Protein AF-A0A9W7YHL1-F1 (afdb_monomer_lite)

Radius of gyration: 20.74 Å; chains: 1; bounding box: 49×48×52 Å

Secondary structure (DSSP, 8-state):
-GGGHHHHS-SSS-EEEEEESSSS-EEEEEE--TTS-HHHHHHHHHHHHHHHHHHHHTT---SEEEEES-GGG--HHHHHHHHHHHHS--------PPPPPPS-----PPP-

Foldseek 3Di:
DQACPLVPDDQQAWDWDWDDLDPPAIEIETEAAPNYDPVRSVVSVVCVVVVQVVVVVVVDDHQYYYYHHGSVCSGPVNVVVRCCDRVPDDPDPDPDDDDDDDPDPDDDDDDD

Structure (mmCIF, N/CA/C/O backbone):
data_AF-A0A9W7YHL1-F1
#
_entry.id   AF-A0A9W7YHL1-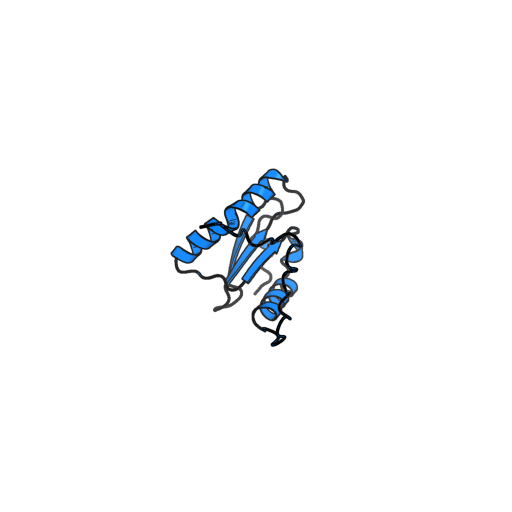F1
#
loop_
_atom_site.group_PDB
_atom_site.id
_atom_site.type_symbol
_atom_site.label_atom_id
_atom_site.label_alt_id
_atom_site.label_comp_id
_atom_site.label_asym_id
_atom_site.label_entity_id
_atom_site.label_seq_id
_atom_site.pdbx_PDB_ins_code
_atom_site.Cartn_x
_atom_site.Cartn_y
_atom_site.Cartn_z
_atom_site.occupancy
_atom_site.B_iso_or_equiv
_atom_site.auth_seq_id
_atom_site.auth_comp_id
_atom_site.auth_asym_id
_atom_site.auth_atom_id
_atom_site.pdbx_PDB_model_num
ATOM 1 N N . LEU A 1 1 ? 3.760 -5.953 19.481 1.00 50.66 1 LEU A N 1
ATOM 2 C CA . LEU A 1 1 ? 3.452 -6.928 18.404 1.00 50.66 1 LEU A CA 1
ATOM 3 C C . LEU A 1 1 ? 3.664 -6.350 16.993 1.00 50.66 1 LEU A C 1
ATOM 5 O O . LEU A 1 1 ? 3.673 -7.123 16.048 1.00 50.66 1 LEU A O 1
ATOM 9 N N . HIS A 1 2 ? 3.927 -5.043 16.828 1.00 58.56 2 HIS A N 1
ATOM 10 C CA . HIS A 1 2 ? 4.097 -4.402 15.509 1.00 58.56 2 HIS A CA 1
ATOM 11 C C . HIS A 1 2 ? 5.472 -4.598 14.838 1.00 58.56 2 HIS A C 1
ATOM 13 O O . HIS A 1 2 ? 5.644 -4.283 13.667 1.00 58.56 2 HIS A O 1
ATOM 19 N N . TYR A 1 3 ? 6.451 -5.162 15.552 1.00 58.72 3 TYR A N 1
ATOM 20 C CA . TYR A 1 3 ? 7.837 -5.301 15.080 1.00 58.72 3 TYR A CA 1
ATOM 21 C C . TYR A 1 3 ? 8.012 -6.275 13.895 1.00 58.72 3 TYR A C 1
ATOM 23 O O . TYR A 1 3 ? 9.033 -6.257 13.213 1.00 58.72 3 TYR A O 1
ATOM 31 N N . GLU A 1 4 ? 7.026 -7.135 13.627 1.00 72.00 4 GLU A N 1
ATOM 32 C CA . GLU A 1 4 ? 7.180 -8.234 12.667 1.00 72.00 4 GLU A CA 1
ATOM 33 C C . GLU A 1 4 ? 6.905 -7.850 11.207 1.00 72.00 4 GLU A C 1
ATOM 35 O O . GLU A 1 4 ? 7.320 -8.585 10.313 1.00 72.00 4 GLU A O 1
ATOM 40 N N . MET A 1 5 ? 6.235 -6.722 10.931 1.00 82.19 5 MET A N 1
ATOM 41 C CA . MET A 1 5 ? 5.831 -6.373 9.560 1.00 82.19 5 MET A CA 1
ATOM 42 C C . MET A 1 5 ? 7.046 -6.242 8.631 1.00 82.19 5 MET A C 1
ATOM 44 O O . MET A 1 5 ? 7.110 -6.908 7.597 1.00 82.19 5 MET A O 1
ATOM 48 N N . LYS A 1 6 ? 8.048 -5.457 9.041 1.00 85.69 6 LYS A N 1
ATOM 49 C CA . LYS A 1 6 ? 9.284 -5.234 8.279 1.00 85.69 6 LYS A CA 1
ATOM 50 C C . LYS A 1 6 ? 10.042 -6.528 7.956 1.00 85.69 6 LYS A C 1
ATOM 52 O O . LYS A 1 6 ? 10.708 -6.616 6.930 1.00 85.69 6 LYS A O 1
ATOM 57 N N . GLN A 1 7 ? 9.949 -7.539 8.821 1.00 87.31 7 GLN A N 1
ATOM 58 C CA . GLN A 1 7 ? 10.631 -8.825 8.631 1.00 87.31 7 GLN A CA 1
ATOM 59 C C . GLN A 1 7 ? 9.906 -9.748 7.645 1.00 87.31 7 GLN A C 1
ATOM 61 O O . GLN A 1 7 ? 10.499 -10.706 7.153 1.00 87.31 7 GLN A O 1
ATOM 66 N N . ARG A 1 8 ? 8.623 -9.487 7.375 1.00 88.38 8 ARG A N 1
ATOM 67 C CA . ARG A 1 8 ? 7.779 -10.318 6.508 1.00 88.38 8 ARG A CA 1
ATOM 68 C C . ARG A 1 8 ? 7.644 -9.769 5.092 1.00 88.38 8 ARG A C 1
ATOM 70 O O . ARG A 1 8 ? 7.214 -10.511 4.213 1.00 88.38 8 ARG A O 1
ATOM 77 N N . VAL A 1 9 ? 8.003 -8.506 4.868 1.00 89.75 9 VAL A N 1
ATOM 78 C CA . VAL A 1 9 ? 7.989 -7.899 3.534 1.00 89.75 9 VAL A CA 1
ATOM 79 C C . VAL A 1 9 ? 9.331 -8.094 2.821 1.00 89.75 9 VAL A C 1
ATOM 81 O O . VAL A 1 9 ? 10.390 -8.004 3.450 1.00 89.75 9 VAL A O 1
ATOM 84 N N . PRO A 1 10 ? 9.326 -8.353 1.504 1.00 91.56 10 PRO A N 1
ATOM 85 C CA . PRO A 1 10 ? 10.543 -8.313 0.706 1.00 91.56 10 PRO A CA 1
ATOM 86 C C . PRO A 1 10 ? 11.187 -6.921 0.754 1.00 91.56 10 PRO A C 1
ATOM 88 O O . PRO A 1 10 ? 10.521 -5.923 0.510 1.00 91.5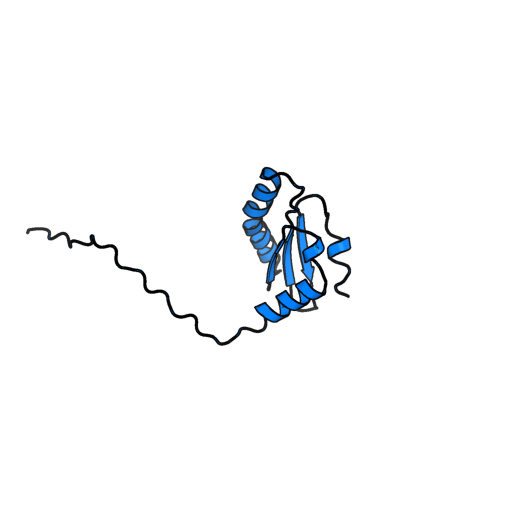6 10 PRO A O 1
ATOM 91 N N . GLN A 1 11 ? 12.491 -6.853 1.030 1.00 90.31 11 GLN A N 1
ATOM 92 C CA . GLN A 1 11 ? 13.203 -5.569 1.145 1.00 90.31 11 GLN A CA 1
ATOM 93 C C . GLN A 1 11 ? 13.836 -5.085 -0.166 1.00 90.31 11 GLN A C 1
ATOM 95 O O . GLN A 1 11 ? 14.203 -3.923 -0.280 1.00 90.31 11 GLN A O 1
ATOM 100 N N . ASN A 1 12 ? 13.962 -5.968 -1.160 1.00 92.19 12 ASN A N 1
ATOM 101 C CA . ASN A 1 12 ? 14.711 -5.699 -2.395 1.00 92.19 12 ASN A CA 1
ATOM 102 C C . ASN A 1 12 ? 13.838 -5.661 -3.653 1.00 92.19 12 ASN A C 1
ATOM 104 O O . ASN A 1 12 ? 14.370 -5.542 -4.751 1.00 92.19 12 ASN A O 1
ATOM 108 N N . VAL A 1 13 ? 12.526 -5.845 -3.512 1.00 94.62 13 VAL A N 1
ATOM 109 C CA . VAL A 1 13 ? 11.577 -5.840 -4.630 1.00 94.62 13 VAL A CA 1
ATOM 110 C C . VAL A 1 13 ? 10.294 -5.142 -4.200 1.00 94.62 13 VAL A C 1
ATOM 112 O O . VAL A 1 13 ? 9.962 -5.193 -3.009 1.00 94.62 13 VAL A O 1
ATOM 115 N N . PRO A 1 14 ? 9.543 -4.529 -5.130 1.00 96.69 14 PRO A N 1
ATOM 116 C CA . PRO A 1 14 ? 8.276 -3.921 -4.781 1.00 96.69 14 PRO A CA 1
ATOM 117 C C . PRO A 1 14 ? 7.279 -4.973 -4.302 1.00 96.69 14 PRO A C 1
ATOM 119 O O . PRO A 1 14 ? 7.273 -6.113 -4.775 1.00 96.69 14 PRO A O 1
ATOM 122 N N . SER A 1 15 ? 6.449 -4.606 -3.336 1.00 95.94 15 SER A N 1
ATOM 123 C CA . SER A 1 15 ? 5.457 -5.501 -2.757 1.00 95.94 15 SER A CA 1
ATOM 124 C C . SER A 1 15 ? 4.269 -4.731 -2.194 1.00 95.94 15 SER A C 1
ATOM 126 O O . SER A 1 15 ? 4.382 -3.582 -1.768 1.00 95.94 15 SER A O 1
ATOM 128 N N . TYR A 1 16 ? 3.114 -5.391 -2.172 1.00 96.38 16 TYR A N 1
ATOM 129 C CA . TYR A 1 16 ? 1.980 -4.946 -1.373 1.00 96.38 16 TYR A CA 1
ATOM 130 C C . TYR A 1 16 ? 1.940 -5.736 -0.072 1.00 96.38 16 TYR A C 1
ATOM 132 O O . TYR A 1 16 ? 2.111 -6.958 -0.076 1.00 96.38 16 TYR A O 1
ATOM 140 N N . ALA A 1 17 ? 1.645 -5.054 1.025 1.00 94.56 17 ALA A N 1
ATOM 141 C CA . ALA A 1 17 ? 1.372 -5.672 2.309 1.00 94.56 17 ALA A CA 1
ATOM 142 C C . ALA A 1 17 ? -0.001 -5.226 2.816 1.00 94.56 17 ALA A C 1
ATOM 144 O O . ALA A 1 17 ? -0.331 -4.040 2.817 1.00 94.56 17 ALA A O 1
ATOM 145 N N . LEU A 1 18 ? -0.796 -6.200 3.253 1.00 94.38 18 LEU A N 1
ATOM 146 C CA . LEU A 1 18 ? -2.037 -5.972 3.980 1.00 94.38 18 LEU A CA 1
ATOM 147 C C . LEU A 1 18 ? -1.737 -6.263 5.440 1.00 94.38 18 LEU A C 1
ATOM 149 O O . LEU A 1 18 ? -1.308 -7.368 5.781 1.00 94.38 18 LEU A O 1
ATOM 153 N N . TYR A 1 19 ? -1.923 -5.264 6.287 1.00 92.38 19 TYR A N 1
ATOM 154 C CA . TYR A 1 19 ? -1.490 -5.319 7.667 1.00 92.38 19 TYR A CA 1
ATOM 155 C C . TYR A 1 19 ? -2.637 -4.956 8.605 1.00 92.38 19 TYR A C 1
ATOM 157 O O . TYR A 1 19 ? -3.214 -3.877 8.522 1.00 92.38 19 TYR A O 1
ATOM 165 N N . TRP A 1 20 ? -2.962 -5.879 9.505 1.00 92.06 20 TRP A N 1
ATOM 166 C CA . TRP A 1 20 ? -3.906 -5.659 10.593 1.00 92.06 20 TRP A CA 1
ATOM 167 C C . TRP A 1 20 ? -3.112 -5.071 11.747 1.00 92.06 20 TRP A C 1
ATOM 169 O O . TRP A 1 20 ? -2.401 -5.799 12.446 1.00 92.06 20 TRP A O 1
ATOM 179 N N . PHE A 1 21 ? -3.170 -3.747 11.881 1.00 89.75 21 PHE A N 1
ATOM 180 C CA . PHE A 1 21 ? -2.429 -3.039 12.917 1.00 89.75 21 PHE A CA 1
ATOM 181 C C . PHE A 1 21 ? -2.946 -3.444 14.297 1.00 89.75 21 PHE A C 1
ATOM 183 O O . PHE A 1 21 ? -2.177 -3.862 15.160 1.00 89.75 21 PHE A O 1
ATOM 190 N N . ASP A 1 22 ? -4.265 -3.411 14.463 1.00 87.50 22 ASP A N 1
ATOM 191 C CA . ASP A 1 22 ? -4.981 -3.955 15.609 1.00 87.50 22 ASP A CA 1
ATOM 192 C C . ASP A 1 22 ? -6.222 -4.735 15.129 1.00 87.50 22 ASP A C 1
ATOM 194 O O . ASP A 1 22 ? -6.340 -5.072 13.951 1.00 87.50 22 ASP A O 1
ATOM 198 N N . GLY A 1 23 ? -7.141 -5.079 16.036 1.00 84.75 23 GLY A N 1
ATOM 199 C CA . GLY A 1 23 ? -8.353 -5.833 15.691 1.00 84.75 23 GLY A CA 1
ATOM 200 C C . GLY A 1 23 ? -9.398 -5.060 14.875 1.00 84.75 23 GLY A C 1
ATOM 201 O O . GLY A 1 23 ? -10.407 -5.649 14.499 1.00 84.75 23 GLY A O 1
ATOM 202 N N . SER A 1 24 ? -9.189 -3.766 14.639 1.00 87.62 24 SER A N 1
ATOM 203 C CA . SER A 1 24 ? -10.125 -2.861 13.964 1.00 87.62 24 SER A CA 1
ATOM 204 C C . SER A 1 24 ? -9.504 -2.032 12.842 1.00 87.62 24 SER A C 1
ATOM 206 O O . SER A 1 24 ? -10.238 -1.599 11.965 1.00 87.62 24 SER A O 1
ATOM 208 N N . THR A 1 25 ? -8.189 -1.813 12.872 1.00 91.81 25 THR A N 1
ATOM 209 C CA . THR A 1 25 ? -7.477 -0.932 11.946 1.00 91.81 25 THR A CA 1
ATOM 210 C C . THR A 1 25 ? -6.741 -1.752 10.895 1.00 91.81 25 THR A C 1
ATOM 212 O O . THR A 1 25 ? -5.774 -2.464 11.198 1.00 91.81 25 THR A O 1
ATOM 215 N N . HIS A 1 26 ? -7.160 -1.610 9.642 1.00 93.69 26 HIS A N 1
ATOM 216 C CA . HIS A 1 26 ? -6.550 -2.262 8.492 1.00 93.69 26 HIS A CA 1
ATOM 217 C C . HIS A 1 26 ? -5.705 -1.275 7.688 1.00 93.69 26 HIS A C 1
ATOM 219 O O . HIS A 1 26 ? -6.153 -0.195 7.298 1.00 93.69 26 HIS A O 1
ATOM 225 N N . MET A 1 27 ? -4.476 -1.673 7.381 1.00 94.12 27 MET A N 1
ATOM 226 C CA . MET A 1 27 ? -3.526 -0.877 6.619 1.00 94.12 27 MET A CA 1
ATOM 227 C C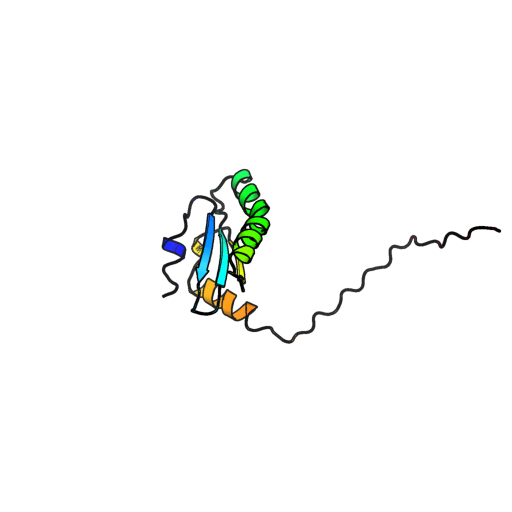 . MET A 1 27 ? -3.186 -1.575 5.305 1.00 94.12 27 MET A C 1
ATOM 229 O O . MET A 1 27 ? -2.905 -2.775 5.267 1.00 94.12 27 MET A O 1
ATOM 233 N N . PHE A 1 28 ? -3.161 -0.799 4.231 1.00 96.12 28 PHE A N 1
ATOM 234 C CA . PHE A 1 28 ? -2.550 -1.177 2.967 1.00 96.12 28 PHE A CA 1
ATOM 235 C C . PHE A 1 28 ? -1.221 -0.446 2.816 1.00 96.12 28 PHE A C 1
ATOM 237 O O . PHE A 1 28 ? -1.160 0.775 2.973 1.00 96.12 28 PHE A O 1
ATOM 244 N N . VAL A 1 29 ? -0.167 -1.186 2.489 1.00 95.31 29 VAL A N 1
ATOM 245 C CA . VAL A 1 29 ? 1.168 -0.635 2.275 1.00 95.31 29 VAL A CA 1
ATOM 246 C C . VAL A 1 29 ? 1.679 -1.054 0.905 1.00 95.31 29 VAL A C 1
ATOM 248 O O . VAL A 1 29 ? 1.777 -2.245 0.615 1.00 95.31 29 VAL A O 1
ATOM 251 N N . CYS A 1 30 ? 2.022 -0.072 0.077 1.00 96.75 30 CYS A N 1
ATOM 252 C CA . CYS A 1 30 ? 2.749 -0.261 -1.170 1.00 96.75 30 CYS A CA 1
ATOM 253 C C . CYS A 1 30 ? 4.224 0.076 -0.931 1.00 96.75 30 CYS A C 1
ATOM 255 O O . CYS A 1 30 ? 4.586 1.247 -0.842 1.00 96.75 30 CYS A O 1
ATOM 257 N N . LEU A 1 31 ? 5.062 -0.953 -0.801 1.00 96.25 31 LEU A N 1
ATOM 258 C CA . LEU A 1 31 ? 6.506 -0.810 -0.649 1.00 96.25 31 LEU A CA 1
ATOM 259 C C . LEU A 1 31 ? 7.160 -0.891 -2.029 1.00 96.25 31 LEU A C 1
ATOM 261 O O . LEU A 1 31 ? 7.050 -1.912 -2.701 1.00 96.25 31 LEU A O 1
ATOM 265 N N . CYS A 1 32 ? 7.870 0.155 -2.428 1.00 96.00 32 CYS A N 1
ATOM 266 C CA . CYS A 1 32 ? 8.614 0.248 -3.680 1.00 96.00 32 CYS A CA 1
ATOM 267 C C . CYS A 1 32 ? 10.074 0.613 -3.371 1.00 96.00 32 CYS A C 1
ATOM 269 O O . CYS A 1 32 ? 10.433 1.782 -3.503 1.00 96.00 32 CYS A O 1
ATOM 271 N N . PRO A 1 33 ? 10.924 -0.353 -2.959 1.00 95.12 33 PRO A N 1
ATOM 272 C CA . PRO A 1 33 ? 12.287 -0.066 -2.532 1.00 95.12 33 PRO A CA 1
ATOM 273 C C . PRO A 1 33 ? 13.058 0.686 -3.615 1.00 95.12 33 PRO A C 1
ATOM 275 O O . PRO A 1 33 ? 13.030 0.269 -4.774 1.00 95.12 33 PRO A O 1
ATOM 278 N N . SER A 1 34 ? 13.799 1.727 -3.242 1.00 91.62 34 SER A N 1
ATOM 279 C CA . SER A 1 34 ? 14.616 2.530 -4.172 1.00 91.62 34 SER A CA 1
ATOM 280 C C . SER A 1 34 ? 15.664 1.728 -4.966 1.00 91.62 34 SER A C 1
ATOM 282 O O . SER A 1 34 ? 16.145 2.185 -6.003 1.00 91.62 34 SER A O 1
ATOM 284 N N . SER A 1 35 ? 16.000 0.517 -4.511 1.00 92.75 35 SER A N 1
ATOM 285 C CA . SER A 1 35 ? 16.852 -0.451 -5.214 1.00 92.75 35 SER A CA 1
ATOM 286 C C . SER A 1 35 ? 16.167 -1.157 -6.393 1.00 92.75 35 SER A C 1
ATOM 288 O O . SER A 1 35 ? 16.852 -1.762 -7.220 1.00 92.75 35 SER A O 1
ATOM 290 N N . SER A 1 36 ? 14.838 -1.086 -6.481 1.00 94.12 36 SER A N 1
ATOM 291 C CA . SER A 1 36 ? 14.035 -1.694 -7.545 1.00 94.12 36 SER A CA 1
ATOM 292 C C . SER A 1 36 ? 14.095 -0.862 -8.823 1.00 94.12 36 SER A C 1
ATOM 294 O O . SER A 1 36 ? 14.386 0.337 -8.805 1.00 94.12 36 SER A O 1
ATOM 296 N N . SER A 1 37 ? 13.797 -1.474 -9.968 1.00 95.06 37 SER A N 1
ATOM 297 C CA . SER A 1 37 ? 13.762 -0.713 -11.214 1.00 95.06 37 SER A CA 1
ATOM 298 C C . SER A 1 37 ? 12.573 0.255 -11.244 1.00 95.06 37 SER A C 1
ATOM 300 O O . SER A 1 37 ? 11.481 -0.048 -10.763 1.00 95.06 37 SER A O 1
ATOM 302 N N . VAL A 1 38 ? 12.756 1.408 -11.898 1.00 95.31 38 VAL A N 1
ATOM 303 C CA . VAL A 1 38 ? 11.689 2.414 -12.083 1.00 95.31 38 VAL A CA 1
ATOM 304 C C . VAL A 1 38 ? 10.434 1.797 -12.706 1.00 95.31 38 VAL A C 1
ATOM 306 O O . VAL A 1 38 ? 9.316 2.154 -12.342 1.00 95.31 38 VAL A O 1
ATOM 309 N N . TRP A 1 39 ? 10.614 0.855 -13.636 1.00 96.81 39 TRP A N 1
ATOM 310 C CA . TRP A 1 39 ? 9.504 0.170 -14.289 1.00 96.81 39 TRP A CA 1
ATOM 311 C C . TRP A 1 39 ? 8.708 -0.706 -13.313 1.00 96.81 39 TRP A C 1
ATOM 313 O O . TRP A 1 39 ? 7.481 -0.646 -13.327 1.00 96.81 39 TRP A O 1
ATOM 323 N N . GLU A 1 40 ? 9.371 -1.469 -12.439 1.00 95.94 40 GLU A N 1
ATOM 324 C CA . GLU A 1 40 ? 8.682 -2.281 -11.427 1.00 95.94 40 GLU A CA 1
ATOM 325 C C . GLU A 1 40 ? 7.908 -1.394 -10.451 1.00 95.94 40 GLU A C 1
ATOM 327 O O . GLU A 1 40 ? 6.717 -1.622 -10.242 1.00 95.94 40 GLU A O 1
ATOM 332 N N . CYS A 1 41 ? 8.532 -0.336 -9.925 1.00 95.75 41 CYS A N 1
ATOM 333 C CA . CYS A 1 41 ? 7.851 0.608 -9.035 1.00 95.75 41 CYS A CA 1
ATOM 334 C C . CYS A 1 41 ? 6.626 1.233 -9.715 1.00 95.75 41 CYS A C 1
ATOM 336 O O . CYS A 1 41 ? 5.554 1.289 -9.123 1.00 95.75 41 CYS A O 1
ATOM 338 N N . MET A 1 42 ? 6.748 1.630 -10.987 1.00 96.12 42 MET A N 1
ATOM 339 C CA . MET A 1 42 ? 5.633 2.175 -11.765 1.00 96.12 42 MET A CA 1
ATOM 340 C C . MET A 1 42 ? 4.474 1.180 -11.885 1.00 96.12 42 MET A C 1
ATOM 342 O O . MET A 1 42 ? 3.318 1.572 -11.721 1.00 96.12 42 MET A O 1
ATOM 346 N N . VAL A 1 43 ? 4.758 -0.092 -12.177 1.00 97.25 43 VAL A N 1
ATOM 347 C CA . VAL A 1 43 ? 3.732 -1.141 -12.270 1.00 97.25 43 VAL A CA 1
ATOM 348 C C . VAL A 1 43 ? 2.983 -1.255 -10.940 1.00 97.25 43 VAL A C 1
ATOM 350 O O . VAL A 1 43 ? 1.755 -1.182 -10.933 1.00 97.25 43 VAL A O 1
ATOM 353 N N . TYR A 1 44 ? 3.694 -1.341 -9.816 1.00 96.88 44 TYR A N 1
ATOM 354 C CA . TYR A 1 44 ? 3.070 -1.432 -8.493 1.00 96.88 44 TYR A CA 1
ATOM 355 C C . TYR A 1 44 ? 2.263 -0.166 -8.145 1.00 96.88 44 TYR A C 1
ATOM 357 O O . TYR A 1 44 ? 1.076 -0.239 -7.833 1.00 96.88 44 TYR A O 1
ATOM 365 N N . SER A 1 45 ? 2.821 1.028 -8.323 1.00 94.62 45 SER A N 1
ATOM 366 C CA . SER A 1 45 ? 2.082 2.272 -8.068 1.00 94.62 45 SER A CA 1
ATOM 367 C C . SER A 1 45 ? 0.854 2.449 -8.975 1.00 94.62 45 SER A C 1
ATOM 369 O O . SER A 1 45 ? -0.119 3.082 -8.573 1.00 94.62 45 SER A O 1
ATOM 371 N N . THR A 1 46 ? 0.860 1.885 -10.188 1.00 96.88 46 THR A N 1
ATOM 372 C CA . THR A 1 46 ? -0.282 1.964 -11.118 1.00 96.88 46 THR A CA 1
ATOM 373 C C . THR A 1 46 ? -1.403 1.005 -10.725 1.00 96.88 46 THR A C 1
ATOM 375 O O . THR A 1 46 ? -2.577 1.375 -10.752 1.00 96.88 46 THR A O 1
ATOM 378 N N . PHE A 1 47 ? -1.068 -0.235 -10.358 1.00 97.19 47 PHE A N 1
ATOM 379 C CA . PHE A 1 47 ? -2.068 -1.270 -10.087 1.00 97.19 47 PHE A CA 1
ATOM 380 C C . PHE A 1 47 ? -2.575 -1.291 -8.642 1.00 97.19 47 PHE A C 1
ATOM 382 O O . PHE A 1 47 ? -3.552 -1.992 -8.370 1.00 97.19 47 PHE A O 1
ATOM 389 N N . GLN A 1 48 ? -1.983 -0.517 -7.725 1.00 96.38 48 GLN A N 1
ATOM 390 C CA . GLN A 1 48 ? -2.404 -0.499 -6.320 1.00 96.38 48 GLN A CA 1
ATOM 391 C C . GLN A 1 48 ? -3.896 -0.181 -6.143 1.00 96.38 48 GLN A C 1
ATOM 393 O O . GLN A 1 48 ? -4.552 -0.770 -5.290 1.00 96.38 48 GLN A O 1
ATOM 398 N N . HIS A 1 49 ? -4.462 0.708 -6.968 1.00 95.56 49 HIS A N 1
ATOM 399 C CA . HIS A 1 49 ? -5.865 1.094 -6.846 1.00 95.56 49 HIS A CA 1
ATOM 400 C C . HIS A 1 49 ? -6.787 -0.088 -7.144 1.00 95.56 49 HIS A C 1
ATOM 402 O O . HIS A 1 49 ? -7.550 -0.489 -6.267 1.00 95.56 49 HIS A O 1
ATOM 408 N N . GLY A 1 50 ? -6.633 -0.711 -8.317 1.00 97.44 50 GLY A N 1
ATOM 409 C CA . GLY A 1 50 ? -7.423 -1.886 -8.687 1.00 97.44 50 GLY A CA 1
ATOM 410 C C . GLY A 1 50 ? -7.197 -3.064 -7.737 1.00 97.44 50 GLY A C 1
ATOM 411 O O . GLY A 1 50 ? -8.134 -3.784 -7.413 1.00 97.44 50 GLY A O 1
ATOM 412 N N . PHE A 1 51 ? -5.982 -3.225 -7.204 1.00 96.81 51 PHE A 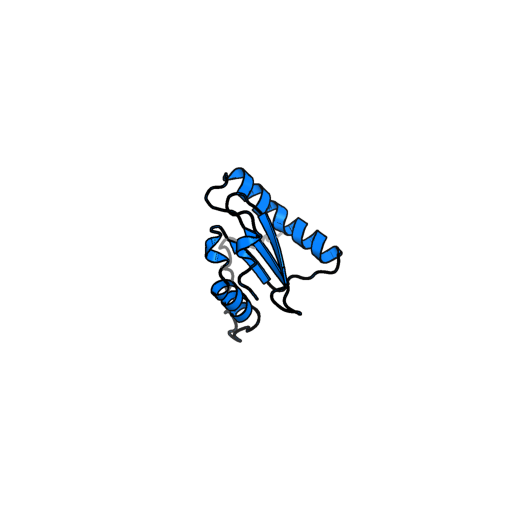N 1
ATOM 413 C CA . PHE A 1 51 ? -5.731 -4.202 -6.146 1.00 96.81 51 PHE A CA 1
ATOM 414 C C . PHE A 1 51 ? -6.562 -3.906 -4.887 1.00 96.81 51 PHE A C 1
ATOM 416 O O . PHE A 1 51 ? -7.226 -4.803 -4.371 1.00 96.81 51 PHE A O 1
ATOM 423 N N . THR A 1 52 ? -6.577 -2.655 -4.409 1.00 96.75 52 THR A N 1
ATOM 424 C CA . THR A 1 52 ? -7.388 -2.275 -3.240 1.00 96.75 52 THR A CA 1
ATOM 425 C C . THR A 1 52 ? -8.892 -2.405 -3.481 1.00 96.75 52 THR A C 1
ATOM 427 O O . THR A 1 52 ? -9.605 -2.744 -2.544 1.00 96.75 52 THR A O 1
ATOM 430 N N . GLU A 1 53 ? -9.375 -2.192 -4.708 1.00 97.25 53 GLU A N 1
ATOM 431 C CA . GLU A 1 53 ? -10.781 -2.425 -5.073 1.00 97.25 53 GLU A CA 1
ATOM 432 C C . GLU A 1 53 ? -11.135 -3.916 -5.028 1.00 97.25 53 GLU A C 1
ATOM 434 O O . GLU A 1 53 ? -12.112 -4.291 -4.388 1.00 97.25 53 GLU A O 1
ATOM 439 N N . CYS A 1 54 ? -10.293 -4.790 -5.591 1.00 97.38 54 CYS A N 1
ATOM 440 C CA . CYS A 1 54 ? -10.492 -6.238 -5.489 1.00 97.38 54 CYS A CA 1
ATOM 441 C C . CYS A 1 54 ? -10.538 -6.718 -4.030 1.00 97.38 54 CYS A C 1
ATOM 443 O O . CYS A 1 54 ? -11.305 -7.616 -3.698 1.00 97.38 54 CYS A O 1
ATOM 445 N N . VAL A 1 55 ? -9.710 -6.143 -3.151 1.00 96.25 55 VAL A N 1
ATOM 446 C CA . VAL A 1 55 ? -9.712 -6.481 -1.719 1.00 96.25 55 VAL A CA 1
ATOM 447 C C . VAL A 1 55 ? -10.961 -5.943 -1.013 1.00 96.25 55 VAL A C 1
ATOM 449 O O . VAL A 1 55 ? -11.544 -6.642 -0.182 1.00 96.25 55 VAL A O 1
ATOM 452 N N . HIS A 1 56 ? -11.416 -4.748 -1.385 1.00 96.12 56 HIS A N 1
ATOM 453 C CA . HIS A 1 56 ? -12.676 -4.186 -0.908 1.00 96.12 56 HIS A CA 1
ATOM 454 C C . HIS A 1 56 ? -13.874 -5.070 -1.284 1.00 96.12 56 HIS A C 1
ATOM 456 O O . HIS A 1 56 ? -14.724 -5.341 -0.439 1.00 96.12 56 HIS A O 1
ATOM 462 N N . ASP A 1 57 ? -13.908 -5.608 -2.504 1.00 97.50 57 ASP A N 1
ATOM 463 C CA . ASP A 1 57 ? -14.962 -6.528 -2.951 1.00 97.50 57 ASP A CA 1
ATOM 464 C C . ASP A 1 57 ? -14.981 -7.855 -2.167 1.00 97.50 57 ASP A C 1
ATOM 466 O O . ASP A 1 57 ? -16.005 -8.540 -2.116 1.00 97.50 57 ASP A O 1
ATOM 470 N N . LEU A 1 58 ? -13.874 -8.206 -1.501 1.00 96.12 58 LEU A N 1
ATOM 471 C CA . LEU A 1 58 ? -13.786 -9.329 -0.559 1.00 96.12 58 LEU A CA 1
ATOM 472 C C . LEU A 1 58 ? -14.238 -8.962 0.868 1.00 96.12 58 LEU A C 1
ATOM 474 O O . LEU A 1 58 ? -14.175 -9.804 1.765 1.00 96.12 58 LEU A O 1
ATOM 478 N N . GLY A 1 59 ? -14.702 -7.730 1.088 1.00 95.25 59 GLY A N 1
ATOM 479 C CA . GLY A 1 59 ? -15.199 -7.234 2.371 1.00 95.25 59 GLY A CA 1
ATOM 480 C C . GLY A 1 59 ? -14.117 -6.690 3.305 1.00 95.25 59 GLY A C 1
ATOM 481 O O . GLY A 1 59 ? -14.360 -6.585 4.506 1.00 95.25 59 GLY A O 1
ATOM 482 N N . ILE A 1 60 ? -12.925 -6.373 2.789 1.00 94.06 60 ILE A N 1
ATOM 483 C CA . ILE A 1 60 ? -11.834 -5.782 3.572 1.00 94.06 60 ILE A CA 1
ATOM 484 C C . ILE A 1 60 ? -11.686 -4.310 3.182 1.00 94.06 60 ILE A C 1
ATOM 486 O O . ILE A 1 60 ? -11.207 -3.981 2.098 1.00 94.06 60 ILE A O 1
ATOM 490 N N . GLU A 1 61 ? -12.060 -3.417 4.094 1.00 93.94 61 GLU A N 1
ATOM 491 C CA . GLU A 1 61 ? -11.839 -1.977 3.954 1.00 93.94 61 GLU A CA 1
ATOM 492 C C . GLU A 1 61 ? -10.528 -1.572 4.636 1.00 93.94 61 GLU A C 1
ATOM 494 O O . GLU A 1 61 ? -10.259 -1.989 5.761 1.00 93.94 61 GLU A O 1
ATOM 499 N N . PHE A 1 62 ? -9.714 -0.760 3.954 1.00 94.69 62 PHE A N 1
ATOM 500 C CA . PHE A 1 62 ? -8.474 -0.211 4.507 1.00 94.69 62 PHE A CA 1
ATOM 501 C C . PHE A 1 62 ? -8.701 1.187 5.078 1.00 94.69 6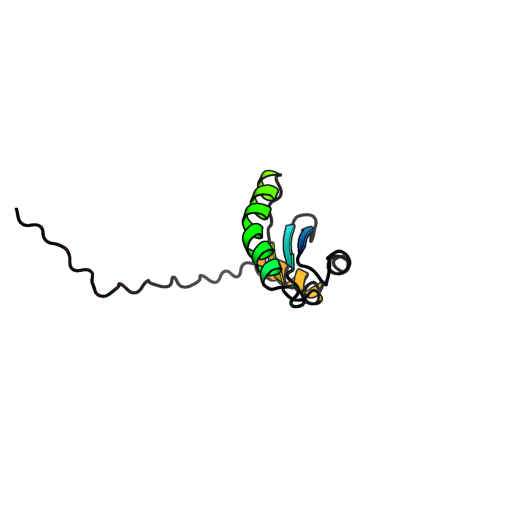2 PHE A C 1
ATOM 503 O O . PHE A 1 62 ? -9.025 2.112 4.329 1.00 94.69 62 PHE A O 1
ATOM 510 N N . ASP A 1 63 ? -8.436 1.355 6.369 1.00 94.62 63 ASP A N 1
ATOM 511 C CA . ASP A 1 63 ? -8.476 2.644 7.064 1.00 94.62 63 ASP A CA 1
ATOM 512 C C . ASP A 1 63 ? -7.298 3.539 6.668 1.00 94.62 63 ASP A C 1
ATOM 514 O O . ASP A 1 63 ? -7.407 4.767 6.605 1.00 94.62 63 ASP A O 1
ATOM 518 N N . ILE A 1 64 ? -6.147 2.916 6.397 1.00 94.25 64 ILE A N 1
ATOM 519 C CA . ILE A 1 64 ? -4.888 3.608 6.131 1.00 94.25 64 ILE A CA 1
ATOM 520 C C . ILE A 1 64 ? -4.238 3.036 4.878 1.00 94.25 64 ILE A C 1
ATOM 522 O O . ILE A 1 64 ? -4.180 1.825 4.674 1.00 94.25 64 ILE A O 1
ATOM 526 N N . ARG A 1 65 ? -3.714 3.936 4.044 1.00 94.50 65 ARG A N 1
ATOM 527 C CA . ARG A 1 65 ? -2.916 3.605 2.864 1.00 94.50 65 ARG A CA 1
ATOM 528 C C . ARG A 1 65 ? -1.580 4.329 2.954 1.00 94.50 65 ARG A C 1
ATOM 530 O O . ARG A 1 65 ? -1.573 5.559 3.065 1.00 94.50 65 ARG A O 1
ATOM 537 N N . MET A 1 66 ? -0.492 3.571 2.903 1.00 93.94 66 MET A N 1
ATOM 538 C CA . MET A 1 66 ? 0.876 4.083 2.917 1.00 93.94 66 MET A CA 1
ATOM 539 C C . MET A 1 66 ? 1.606 3.672 1.644 1.00 93.94 66 MET A C 1
ATOM 541 O O . MET A 1 66 ? 1.495 2.533 1.191 1.00 93.94 66 MET A O 1
ATOM 545 N N . GLU A 1 67 ? 2.382 4.600 1.105 1.00 94.19 67 GLU A N 1
ATOM 546 C CA . GLU A 1 67 ? 3.369 4.340 0.063 1.00 94.19 67 GLU A CA 1
ATOM 547 C C . GLU A 1 67 ? 4.739 4.586 0.679 1.00 94.19 67 GLU A C 1
ATOM 549 O O . GLU A 1 67 ? 4.931 5.602 1.346 1.00 94.19 67 GLU A O 1
ATOM 554 N N . VAL A 1 68 ? 5.647 3.631 0.510 1.00 94.25 68 VAL A N 1
ATOM 555 C CA . VAL A 1 68 ? 6.955 3.623 1.166 1.00 94.25 68 VAL A CA 1
ATOM 556 C C . VAL A 1 68 ? 8.014 3.240 0.144 1.00 94.25 68 VAL A C 1
ATOM 558 O O . VAL A 1 68 ? 7.819 2.284 -0.608 1.00 94.25 68 VAL A O 1
ATOM 561 N N . ASP A 1 69 ? 9.136 3.955 0.114 1.00 93.12 69 ASP A N 1
ATOM 562 C CA . ASP A 1 69 ? 10.254 3.689 -0.802 1.00 93.12 69 ASP A CA 1
ATOM 563 C C . ASP A 1 69 ? 11.518 3.139 -0.110 1.00 93.12 69 ASP A C 1
ATOM 565 O O . ASP A 1 69 ? 12.448 2.678 -0.784 1.00 93.12 69 ASP A O 1
ATOM 569 N N . ASP A 1 70 ? 11.518 3.092 1.224 1.00 91.00 70 ASP A N 1
ATOM 570 C CA . ASP A 1 70 ? 12.551 2.470 2.050 1.00 91.00 70 ASP A CA 1
ATOM 571 C C . ASP A 1 70 ? 11.926 1.508 3.087 1.00 91.00 70 ASP A C 1
ATOM 573 O O . ASP A 1 70 ? 11.130 1.925 3.932 1.00 91.00 70 ASP A O 1
ATOM 577 N N . PRO A 1 71 ? 12.292 0.210 3.088 1.00 89.31 71 PRO A N 1
ATOM 578 C CA . PRO A 1 71 ? 11.857 -0.742 4.112 1.00 89.31 71 PRO A CA 1
ATOM 579 C C . PRO A 1 71 ? 12.124 -0.305 5.563 1.00 89.31 71 PRO A C 1
ATOM 581 O O . PRO A 1 71 ? 11.463 -0.804 6.477 1.00 89.31 71 PRO A O 1
ATOM 584 N N . GLU A 1 72 ? 13.094 0.580 5.807 1.00 89.12 72 GLU A N 1
ATOM 585 C CA . GLU A 1 72 ? 13.373 1.143 7.133 1.00 89.12 72 GLU A CA 1
ATOM 586 C C . GLU A 1 72 ? 12.225 2.009 7.676 1.00 89.12 72 GLU A C 1
ATOM 588 O O . GLU A 1 72 ? 12.031 2.076 8.892 1.00 89.12 72 GLU A O 1
ATOM 593 N N . GLU A 1 73 ? 11.399 2.591 6.803 1.00 88.62 73 GLU A N 1
ATOM 594 C CA . GLU A 1 73 ? 10.234 3.388 7.201 1.00 88.62 73 GLU A CA 1
ATOM 595 C C . GLU A 1 73 ? 9.096 2.532 7.775 1.00 88.62 73 GLU A C 1
ATOM 597 O O . GLU A 1 73 ? 8.213 3.049 8.452 1.00 88.62 73 GLU A O 1
ATOM 602 N N . LEU A 1 74 ? 9.140 1.205 7.610 1.00 89.75 74 LEU A N 1
ATOM 603 C CA . LEU A 1 74 ? 8.168 0.263 8.186 1.00 89.75 74 LEU A CA 1
ATOM 604 C C . LEU A 1 74 ? 8.466 -0.086 9.653 1.00 89.75 74 LEU A C 1
ATOM 606 O O . LEU A 1 74 ? 8.256 -1.217 10.106 1.00 89.75 74 LEU A O 1
ATOM 610 N N . SER A 1 75 ? 8.993 0.879 10.404 1.00 89.25 75 SER A N 1
ATOM 611 C CA . SER A 1 75 ? 9.228 0.747 11.839 1.00 89.25 75 SER A CA 1
ATOM 612 C C . SER A 1 75 ? 7.912 0.780 12.626 1.00 89.25 75 SER A C 1
ATOM 614 O O . SER A 1 75 ? 6.919 1.366 12.196 1.00 89.25 75 SER A O 1
ATOM 616 N N . ALA A 1 76 ? 7.901 0.170 13.816 1.00 88.31 76 ALA A N 1
ATOM 617 C CA . ALA A 1 76 ? 6.724 0.189 14.687 1.00 88.31 76 ALA A CA 1
ATOM 618 C C . ALA A 1 76 ? 6.285 1.623 15.034 1.00 88.31 76 ALA A C 1
ATOM 620 O O . ALA A 1 76 ? 5.096 1.923 15.002 1.00 88.31 76 ALA A O 1
ATOM 621 N N . GLU A 1 77 ? 7.248 2.513 15.290 1.00 89.75 77 GLU A N 1
ATOM 622 C CA . GLU A 1 77 ? 6.998 3.921 15.614 1.00 89.75 77 GLU A CA 1
ATOM 623 C C . GLU A 1 77 ? 6.352 4.675 14.443 1.00 89.75 77 GLU A C 1
ATOM 625 O O . GLU A 1 77 ? 5.426 5.458 14.649 1.00 89.75 77 GLU A O 1
ATOM 630 N N . ALA A 1 78 ? 6.795 4.416 13.209 1.00 89.25 78 ALA A N 1
ATOM 631 C CA . ALA A 1 78 ? 6.212 5.023 12.015 1.00 89.25 78 ALA A CA 1
ATOM 632 C C . ALA A 1 78 ? 4.773 4.541 11.774 1.00 89.25 78 ALA A C 1
ATOM 634 O O . ALA A 1 78 ? 3.890 5.356 11.512 1.00 89.25 78 ALA A O 1
ATOM 635 N N . LEU A 1 79 ? 4.514 3.238 11.936 1.00 89.94 79 LEU A N 1
ATOM 636 C CA . LEU A 1 79 ? 3.165 2.673 11.826 1.00 89.94 79 LEU A CA 1
ATOM 637 C C . LEU A 1 79 ? 2.225 3.255 12.893 1.00 89.94 79 LEU A C 1
ATOM 639 O O . LEU A 1 79 ? 1.115 3.675 12.574 1.00 89.94 79 LEU A O 1
ATOM 643 N N . GLU A 1 80 ? 2.677 3.334 14.147 1.00 91.25 80 GLU A N 1
ATOM 644 C CA . GLU A 1 80 ? 1.925 3.951 15.249 1.00 91.25 80 GLU A CA 1
ATOM 645 C C . GLU A 1 80 ? 1.635 5.436 14.986 1.00 91.25 80 GLU A C 1
ATOM 647 O O . GLU A 1 80 ? 0.519 5.910 15.219 1.00 91.25 80 GLU A O 1
ATOM 652 N N . SER A 1 81 ? 2.624 6.169 14.468 1.00 90.75 81 SER A N 1
ATOM 653 C CA . SER A 1 81 ? 2.475 7.575 14.092 1.00 90.75 81 SER A CA 1
ATOM 654 C C . SER A 1 81 ? 1.424 7.759 12.998 1.00 90.75 81 SER A C 1
ATOM 656 O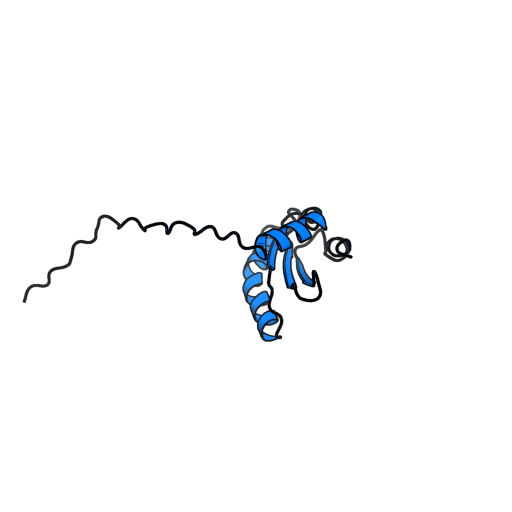 O . SER A 1 81 ? 0.562 8.632 13.114 1.00 90.75 81 SER A O 1
ATOM 658 N N . GLU A 1 82 ? 1.443 6.902 11.977 1.00 91.00 82 GLU A N 1
ATOM 659 C CA . GLU A 1 82 ? 0.494 6.964 10.869 1.00 91.00 82 GLU A CA 1
ATOM 660 C C . GLU A 1 82 ? -0.940 6.668 11.321 1.00 91.00 82 GLU A C 1
ATOM 662 O O . GLU A 1 82 ? -1.885 7.364 10.942 1.00 91.00 82 GLU A O 1
ATOM 667 N N . VAL A 1 83 ? -1.110 5.668 12.187 1.00 91.38 83 VAL A N 1
ATOM 668 C CA . VAL A 1 83 ? -2.410 5.335 12.779 1.00 91.38 83 VAL A CA 1
ATOM 669 C C . VAL A 1 83 ? -2.938 6.496 13.613 1.00 91.38 83 VAL A C 1
ATOM 671 O O . VAL A 1 83 ? -4.085 6.918 13.444 1.00 91.38 83 VAL A O 1
ATOM 674 N N . SER A 1 84 ? -2.089 7.066 14.465 1.00 90.00 84 SER A N 1
ATOM 675 C CA . SER A 1 84 ? -2.450 8.211 15.297 1.00 90.00 84 SER A CA 1
ATOM 676 C C . SER A 1 84 ? -2.834 9.432 14.452 1.00 90.00 84 SER A C 1
ATOM 678 O O . SER A 1 84 ? -3.867 10.054 14.697 1.00 90.00 84 SER A O 1
ATOM 680 N N . SER A 1 85 ? -2.064 9.751 13.408 1.00 88.25 85 SER A N 1
ATOM 681 C CA . SER A 1 85 ? -2.280 10.948 12.588 1.00 88.25 85 SER A CA 1
ATOM 682 C C . SER A 1 85 ? -3.556 10.883 11.742 1.00 88.25 85 SER A C 1
ATOM 684 O O . SER A 1 85 ? -4.222 11.904 11.551 1.00 88.25 85 SER A O 1
ATOM 686 N N . ARG A 1 86 ? -3.925 9.695 11.246 1.00 82.75 86 ARG A N 1
ATOM 687 C CA . ARG A 1 86 ? -5.076 9.525 10.346 1.00 82.75 86 ARG A CA 1
ATOM 688 C C . ARG A 1 86 ? -6.387 9.237 11.060 1.00 82.75 86 ARG A C 1
ATOM 690 O O . ARG A 1 86 ? -7.438 9.661 10.575 1.00 82.75 86 ARG A O 1
ATOM 697 N N . LEU A 1 87 ? -6.344 8.558 12.206 1.00 76.19 87 LEU A N 1
ATOM 698 C CA . LEU A 1 87 ? -7.547 8.277 12.993 1.00 76.19 87 LEU A CA 1
ATOM 699 C C . LEU A 1 87 ? -7.912 9.440 13.925 1.00 76.19 87 LEU A C 1
ATOM 701 O O . LEU A 1 87 ? -9.096 9.685 14.169 1.00 76.19 87 LEU A O 1
ATOM 705 N N . VAL A 1 88 ? -6.934 10.232 14.376 1.00 64.00 88 VAL A N 1
ATOM 706 C CA . VAL A 1 88 ? -7.181 11.467 15.131 1.00 64.00 88 VAL A CA 1
ATOM 707 C C . VAL A 1 88 ? -7.290 12.638 14.156 1.00 64.00 88 VAL A C 1
ATOM 709 O O . VAL A 1 88 ? -6.352 13.403 13.961 1.00 64.00 88 VAL A O 1
ATOM 712 N N . LYS A 1 89 ? -8.454 12.813 13.521 1.00 49.06 89 LYS A N 1
ATOM 713 C CA . LYS A 1 89 ? -8.711 13.998 12.681 1.00 49.06 89 LYS A CA 1
ATOM 714 C C . LYS A 1 89 ? -8.514 15.277 13.515 1.00 49.06 89 LYS A C 1
ATOM 716 O O . LYS A 1 89 ? -9.299 15.495 14.443 1.00 49.06 89 LYS A O 1
ATOM 721 N N . PRO A 1 90 ? -7.580 16.189 13.184 1.00 45.81 90 PRO A N 1
ATOM 722 C CA . PRO A 1 90 ? -7.673 17.534 13.711 1.00 45.81 90 PRO A CA 1
ATOM 723 C C . PRO A 1 90 ? -8.896 18.196 13.071 1.00 45.81 90 PRO A C 1
ATOM 725 O O . PRO A 1 90 ? -9.020 18.259 11.846 1.00 45.81 90 PRO A O 1
ATOM 728 N N . VAL A 1 91 ? -9.808 18.710 13.899 1.00 51.34 91 VAL A N 1
ATOM 729 C CA . VAL A 1 91 ? -10.850 19.664 13.491 1.00 51.34 91 VAL A CA 1
ATOM 730 C C . VAL A 1 91 ? -10.154 20.967 13.091 1.00 51.34 91 VAL A C 1
ATOM 732 O O . VAL A 1 91 ? -10.163 21.953 13.817 1.00 51.34 91 VAL A O 1
ATOM 735 N N . VAL A 1 92 ? -9.486 20.980 11.943 1.00 54.66 92 VAL A N 1
ATOM 736 C CA . VAL A 1 92 ? -9.004 22.208 11.320 1.00 54.66 92 VAL A CA 1
ATOM 737 C C . VAL A 1 92 ? -9.616 22.244 9.937 1.00 54.66 92 VAL A C 1
ATOM 739 O O . VAL A 1 92 ? -9.190 21.553 9.013 1.00 54.66 92 VAL A O 1
ATOM 742 N N . ALA A 1 93 ? -10.688 23.026 9.834 1.00 54.12 93 ALA A N 1
ATOM 743 C CA . ALA A 1 93 ? -11.349 23.332 8.582 1.00 54.12 93 ALA A CA 1
ATOM 744 C C . ALA A 1 93 ? -10.309 23.870 7.590 1.00 54.12 93 ALA A C 1
ATOM 746 O O . ALA A 1 93 ? -9.777 24.966 7.766 1.00 54.12 93 ALA A O 1
ATOM 747 N N . GLN A 1 94 ? -10.013 23.093 6.551 1.00 52.47 94 GLN A N 1
ATOM 748 C CA . GLN A 1 94 ? -9.170 23.566 5.463 1.00 52.47 94 GLN A CA 1
ATOM 749 C C . GLN A 1 94 ? -9.881 24.730 4.747 1.00 52.47 94 GLN A C 1
ATOM 751 O O . GLN A 1 94 ? -11.053 24.591 4.370 1.00 52.47 94 GLN A O 1
ATOM 756 N N . PRO A 1 95 ? -9.223 25.887 4.550 1.00 56.16 95 PRO A N 1
ATOM 757 C CA . PRO A 1 95 ? -9.795 26.964 3.762 1.00 56.16 95 PRO A CA 1
ATOM 758 C C . PRO A 1 95 ? -9.961 26.499 2.311 1.00 56.16 95 PRO A C 1
ATOM 760 O O . PRO A 1 95 ? -8.995 26.133 1.646 1.00 56.16 95 PRO A O 1
ATOM 763 N N . LYS A 1 96 ? -11.203 26.526 1.810 1.00 56.22 96 LYS A N 1
ATOM 764 C CA . LYS A 1 96 ? -11.532 26.257 0.403 1.00 56.22 96 LYS A CA 1
ATOM 765 C C . LYS A 1 96 ? -10.707 27.172 -0.505 1.00 56.22 96 LYS A C 1
ATOM 767 O O . LYS A 1 96 ? -10.928 28.385 -0.524 1.00 56.22 96 LYS A O 1
ATOM 772 N N . PHE A 1 97 ? -9.793 26.590 -1.277 1.00 67.38 97 PHE A N 1
ATOM 773 C CA . PHE A 1 97 ? -9.079 27.295 -2.335 1.00 67.38 97 PHE A CA 1
ATOM 774 C C . PHE A 1 97 ? -10.097 27.735 -3.395 1.00 67.38 97 PHE A C 1
ATOM 776 O O . PHE A 1 97 ? -10.789 26.912 -3.996 1.00 67.38 97 PHE A O 1
ATOM 783 N N . LYS A 1 98 ? -10.258 29.048 -3.584 1.00 67.88 98 LYS A N 1
ATOM 784 C CA . LYS A 1 98 ? -11.128 29.590 -4.632 1.00 67.88 98 LYS A CA 1
ATOM 785 C C . LYS A 1 98 ? -10.393 29.460 -5.962 1.00 67.88 98 LYS A C 1
ATOM 787 O O . LYS A 1 98 ? -9.313 30.024 -6.112 1.00 67.88 98 LYS A O 1
ATOM 792 N N . HIS A 1 99 ? -10.978 28.747 -6.923 1.00 67.38 99 HIS A N 1
ATOM 793 C CA . HIS A 1 99 ? -10.473 28.745 -8.295 1.00 67.38 99 HIS A CA 1
ATOM 794 C C . HIS A 1 99 ? -10.410 30.182 -8.832 1.00 67.38 99 HIS A C 1
ATOM 796 O O . HIS A 1 99 ? -11.395 30.921 -8.766 1.00 67.38 99 HIS A O 1
ATOM 802 N N . LEU A 1 100 ? -9.253 30.574 -9.369 1.00 63.31 100 LEU A N 1
ATOM 803 C CA . LEU A 1 100 ? -9.121 31.797 -10.152 1.00 63.31 100 LEU A CA 1
ATOM 804 C C . LEU A 1 100 ? -9.915 31.617 -11.449 1.00 63.31 100 LEU A C 1
ATOM 806 O O . LEU A 1 100 ? -9.697 30.663 -12.194 1.00 63.31 100 LEU A O 1
ATOM 810 N N . ILE A 1 101 ? -10.853 32.525 -11.701 1.00 64.44 101 ILE A N 1
ATOM 811 C CA . ILE A 1 101 ? -11.620 32.569 -12.945 1.00 64.44 101 ILE A CA 1
ATOM 812 C C . ILE A 1 101 ? -10.631 32.867 -14.081 1.00 64.44 101 ILE A C 1
ATOM 814 O O . ILE A 1 101 ? -9.939 33.885 -14.041 1.00 64.44 101 ILE A O 1
ATOM 818 N N . SER A 1 102 ? -10.535 31.988 -15.085 1.00 56.94 102 SER A N 1
ATOM 819 C CA . SER A 1 102 ? -9.704 32.242 -16.267 1.00 56.94 102 SER A CA 1
ATOM 820 C C . SER A 1 102 ? -10.201 33.501 -16.998 1.00 56.94 102 SER A C 1
ATOM 822 O O . SER A 1 102 ? -11.406 33.623 -17.228 1.00 56.94 102 SER A O 1
ATOM 824 N N . PRO A 1 103 ? -9.317 34.429 -17.407 1.00 62.09 103 PRO A N 1
ATOM 825 C CA . PRO A 1 103 ? -9.705 35.760 -17.883 1.00 62.09 103 PRO A CA 1
ATOM 826 C C . PRO A 1 103 ? -10.306 35.796 -19.302 1.00 62.09 103 PRO A C 1
ATOM 828 O O . PRO A 1 103 ? -10.209 36.816 -19.974 1.00 62.09 103 PRO A O 1
ATOM 831 N N . ASN A 1 104 ? -10.936 34.721 -19.787 1.00 61.12 104 ASN A N 1
ATOM 832 C CA . ASN A 1 104 ? -11.443 34.680 -21.161 1.00 61.12 104 ASN A CA 1
ATOM 833 C C . ASN A 1 104 ? -12.846 34.078 -21.317 1.00 61.12 104 ASN A C 1
ATOM 835 O O . ASN A 1 104 ? -13.127 33.365 -22.277 1.00 61.12 104 ASN A O 1
ATOM 839 N N . HIS A 1 105 ? -13.745 34.377 -20.379 1.00 55.94 105 HIS A N 1
ATOM 840 C CA . HIS A 1 105 ? -15.163 34.063 -20.536 1.00 55.94 105 HIS A CA 1
ATOM 841 C C . HIS A 1 105 ? -15.903 35.264 -21.145 1.00 55.94 105 HIS A C 1
ATOM 843 O O . HIS A 1 105 ? -16.579 36.011 -20.441 1.00 55.94 105 HIS A O 1
ATOM 849 N N . GLN A 1 106 ? -15.782 35.479 -22.459 1.00 65.19 106 GLN A N 1
ATOM 850 C CA . GLN A 1 106 ? -16.738 36.347 -23.152 1.00 65.19 106 GLN A CA 1
ATOM 851 C C . GLN A 1 106 ? -18.055 35.577 -23.354 1.00 65.19 106 GLN A C 1
ATOM 853 O O . GLN A 1 106 ? -18.034 34.488 -23.933 1.00 65.19 106 GLN A O 1
ATOM 858 N N . PRO A 1 107 ? -19.210 36.085 -22.885 1.00 58.81 107 PRO A N 1
ATOM 859 C CA . PRO A 1 107 ? -20.494 35.477 -23.203 1.00 58.81 107 PRO A CA 1
ATOM 860 C C . PRO A 1 107 ? -20.776 35.641 -24.702 1.00 58.81 107 PRO A C 1
ATOM 862 O O . PRO A 1 107 ? -20.851 36.756 -25.216 1.00 58.81 107 PRO A O 1
ATOM 865 N N . ARG A 1 108 ? -20.929 34.518 -25.412 1.00 55.22 108 ARG A N 1
ATOM 866 C CA . ARG A 1 108 ? -21.369 34.491 -26.811 1.00 55.22 108 ARG A CA 1
ATOM 867 C C . ARG A 1 108 ? -22.818 34.979 -26.873 1.00 55.22 108 ARG A C 1
ATOM 869 O O . ARG A 1 108 ? -23.728 34.244 -26.501 1.00 55.22 108 ARG A O 1
ATOM 876 N N . THR A 1 109 ? -23.035 36.200 -27.347 1.00 64.88 109 THR A N 1
ATOM 877 C CA . THR A 1 109 ? -24.362 36.678 -27.745 1.00 64.88 109 THR A CA 1
ATOM 878 C C . THR A 1 109 ? -24.707 36.090 -29.115 1.00 64.88 109 THR A C 1
ATOM 880 O O . THR A 1 109 ? -23.995 36.289 -30.097 1.00 64.88 109 THR A O 1
ATOM 883 N N . THR A 1 110 ? -25.781 35.309 -29.188 1.00 63.56 110 THR A N 1
ATOM 884 C CA . THR A 1 110 ? -26.406 34.893 -30.452 1.00 63.56 110 THR A CA 1
ATOM 885 C C . THR A 1 110 ? -27.395 35.974 -30.896 1.00 63.56 110 THR A C 1
ATOM 887 O O . THR A 1 110 ? -28.234 36.354 -30.076 1.00 63.56 110 THR A O 1
ATOM 890 N N . PRO A 1 111 ? -27.336 36.484 -32.139 1.00 65.50 111 PRO A N 1
ATOM 891 C CA . PRO A 1 111 ? -28.395 37.330 -32.672 1.00 65.50 111 PRO A CA 1
ATOM 892 C C . PRO A 1 111 ? -29.581 36.485 -33.167 1.00 65.50 111 PRO A C 1
ATOM 894 O O . PRO A 1 111 ? -29.404 35.326 -33.548 1.00 65.50 111 PRO A O 1
ATOM 897 N N . SER A 1 112 ? -30.763 37.101 -33.090 1.00 58.91 112 SER A N 1
ATOM 898 C CA . SER A 1 112 ? -32.097 36.590 -33.428 1.00 58.91 112 SER A CA 1
ATOM 899 C C . SER A 1 112 ? -32.280 36.144 -34.875 1.00 58.91 112 SER A C 1
ATOM 901 O O . SER A 1 112 ? -31.638 36.749 -35.763 1.00 58.91 112 SER A O 1
#

pLDDT: mean 84.14, std 15.37, range [45.81, 97.5]

Sequence (112 aa):
LHYEMKQRVPQNVPSYALYWFDGSTHMFVCLCPSSSSVWECMVYSTFQHGFTECVHDLGIEFDIRMEVDDPEELSAEALESEVSSRLVKPVVAQPKFKHLISPNHQPRTTPS